Protein AF-A0A932QJI1-F1 (afdb_monomer_lite)

Sequence (47 aa):
MIGMRNKLIHGYFGVNLETVWKTVQEDLPVLVPHVQKALEEVRILEK

Structure (mmCIF, N/CA/C/O backbone):
data_AF-A0A932QJI1-F1
#
_entry.id   AF-A0A932QJI1-F1
#
loop_
_atom_site.group_PDB
_atom_site.id
_atom_site.type_symbol
_atom_site.label_atom_id
_atom_site.label_alt_id
_atom_site.label_comp_id
_atom_site.label_asym_id
_atom_site.label_entity_id
_atom_site.label_seq_id
_atom_site.pdbx_PDB_ins_code
_atom_site.Cartn_x
_atom_site.Cartn_y
_atom_site.Cartn_z
_atom_site.occupancy
_atom_site.B_iso_or_equiv
_atom_site.auth_seq_id
_atom_site.auth_comp_id
_atom_site.auth_asym_id
_atom_site.auth_atom_id
_atom_site.pdbx_PDB_model_num
ATOM 1 N N . MET A 1 1 ? 4.441 -18.795 -2.478 1.00 60.56 1 MET A N 1
ATOM 2 C CA . MET A 1 1 ? 4.040 -17.663 -3.344 1.00 60.56 1 MET A CA 1
ATOM 3 C C . MET A 1 1 ? 5.045 -16.528 -3.171 1.00 60.56 1 MET A C 1
ATOM 5 O O . MET A 1 1 ? 5.312 -16.163 -2.034 1.00 60.56 1 MET A O 1
ATOM 9 N N . ILE A 1 2 ? 5.640 -16.005 -4.250 1.00 77.19 2 ILE A N 1
ATOM 10 C CA . ILE A 1 2 ? 6.553 -14.846 -4.190 1.00 77.19 2 ILE A CA 1
ATOM 11 C C . ILE A 1 2 ? 5.706 -13.570 -4.293 1.00 77.19 2 ILE A C 1
ATOM 13 O O . ILE A 1 2 ? 5.235 -13.224 -5.374 1.00 77.19 2 ILE A O 1
ATOM 17 N N . GLY A 1 3 ? 5.465 -12.909 -3.159 1.00 86.44 3 GLY A N 1
ATOM 18 C CA . GLY A 1 3 ? 4.652 -11.689 -3.077 1.00 86.44 3 GLY A CA 1
ATOM 19 C C . GLY A 1 3 ? 5.427 -10.400 -3.374 1.00 86.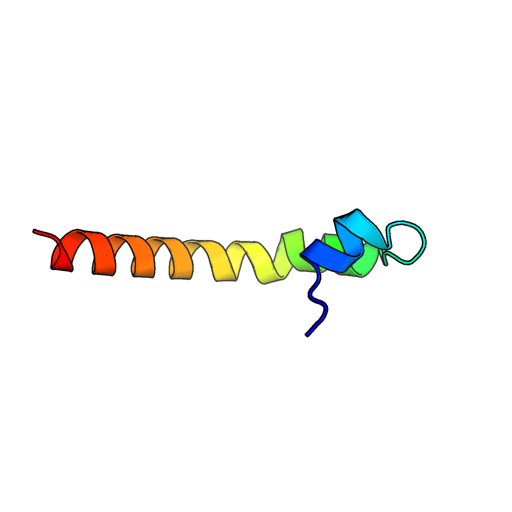44 3 GLY A C 1
ATOM 20 O O . GLY A 1 3 ? 6.656 -10.406 -3.474 1.00 86.44 3 GLY A O 1
ATOM 21 N N . MET A 1 4 ? 4.706 -9.276 -3.461 1.00 90.69 4 MET A N 1
ATOM 22 C CA . MET A 1 4 ? 5.259 -7.955 -3.803 1.00 90.69 4 MET A CA 1
ATOM 23 C C . MET A 1 4 ? 6.460 -7.560 -2.927 1.00 90.69 4 MET A C 1
ATOM 25 O O . MET A 1 4 ? 7.497 -7.190 -3.467 1.00 90.69 4 MET A O 1
ATOM 29 N N . ARG A 1 5 ? 6.384 -7.747 -1.598 1.00 91.94 5 ARG A N 1
ATOM 30 C CA . ARG A 1 5 ? 7.510 -7.500 -0.672 1.00 91.94 5 ARG A CA 1
ATOM 31 C C . ARG A 1 5 ? 8.788 -8.228 -1.097 1.00 91.94 5 ARG A C 1
ATOM 33 O O . ARG A 1 5 ? 9.865 -7.647 -1.071 1.00 91.94 5 ARG A O 1
ATOM 40 N N . ASN A 1 6 ? 8.682 -9.505 -1.467 1.00 92.31 6 ASN A N 1
ATOM 41 C CA . ASN A 1 6 ? 9.852 -10.301 -1.828 1.00 92.31 6 ASN A CA 1
ATOM 42 C C . ASN A 1 6 ? 10.488 -9.787 -3.129 1.00 92.31 6 ASN A C 1
ATOM 44 O O . ASN A 1 6 ? 11.705 -9.639 -3.184 1.00 92.31 6 ASN A O 1
ATOM 48 N N . LYS A 1 7 ? 9.668 -9.418 -4.124 1.00 89.75 7 LYS A N 1
ATOM 49 C CA . LYS A 1 7 ? 10.150 -8.804 -5.371 1.00 89.75 7 LYS A CA 1
ATOM 50 C C . LYS A 1 7 ? 10.814 -7.447 -5.138 1.00 89.75 7 LYS A C 1
ATOM 52 O O . LYS A 1 7 ? 11.862 -7.197 -5.719 1.00 89.75 7 LYS A O 1
ATOM 57 N N . LEU A 1 8 ? 10.254 -6.613 -4.262 1.00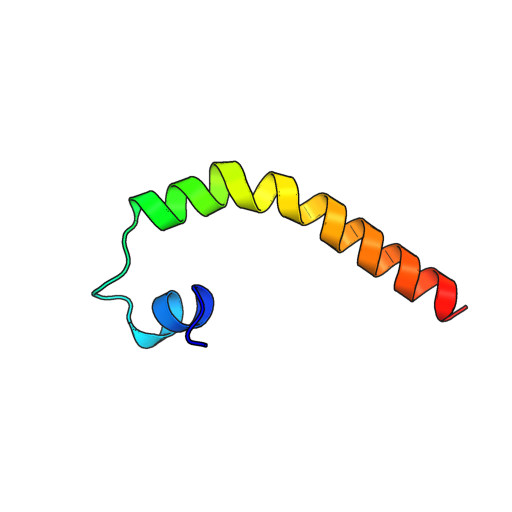 91.69 8 LEU A N 1
ATOM 58 C CA . LEU A 1 8 ? 10.831 -5.307 -3.927 1.00 91.69 8 LEU A CA 1
ATOM 59 C C . LEU A 1 8 ? 12.215 -5.424 -3.267 1.00 91.69 8 LEU A C 1
ATOM 61 O O . LEU A 1 8 ? 13.081 -4.604 -3.540 1.00 91.69 8 LEU A O 1
ATOM 65 N N . ILE A 1 9 ? 12.435 -6.443 -2.429 1.00 92.88 9 ILE A N 1
ATOM 66 C CA . ILE A 1 9 ? 13.696 -6.617 -1.686 1.00 92.88 9 ILE A CA 1
ATOM 67 C C . ILE A 1 9 ? 14.743 -7.389 -2.504 1.00 92.88 9 ILE A C 1
ATOM 69 O O . ILE A 1 9 ? 15.918 -7.035 -2.489 1.00 92.88 9 ILE A O 1
ATOM 73 N N . HIS A 1 10 ? 14.338 -8.445 -3.214 1.00 91.75 10 HIS A N 1
ATOM 74 C CA . HIS A 1 10 ? 15.271 -9.401 -3.828 1.00 91.75 10 HIS A CA 1
ATOM 75 C C . HIS A 1 10 ? 15.300 -9.368 -5.363 1.00 91.75 10 HIS A C 1
ATOM 77 O O . HIS A 1 10 ? 16.193 -9.956 -5.963 1.00 91.75 10 HIS A O 1
ATOM 83 N N . GLY A 1 11 ? 14.350 -8.686 -6.008 1.00 85.50 11 GLY A N 1
ATOM 84 C CA . GLY A 1 11 ? 14.212 -8.614 -7.467 1.00 85.50 11 GLY A CA 1
ATOM 85 C C . GLY A 1 11 ? 14.046 -7.186 -7.981 1.00 85.50 11 GLY A C 1
ATOM 86 O O . GLY A 1 11 ? 13.328 -6.974 -8.956 1.00 85.50 11 GLY A O 1
ATOM 87 N N . TYR A 1 12 ? 14.675 -6.210 -7.317 1.00 84.19 12 TYR A N 1
ATOM 88 C CA . TYR A 1 12 ? 14.440 -4.777 -7.529 1.00 84.19 12 TYR A CA 1
ATOM 89 C C . TYR A 1 12 ? 14.642 -4.313 -8.983 1.00 84.19 12 TYR A C 1
ATOM 91 O O . TYR A 1 12 ? 13.923 -3.429 -9.438 1.00 84.19 12 TYR A O 1
ATOM 99 N N . PHE A 1 13 ? 15.535 -4.954 -9.748 1.00 89.38 13 PHE A N 1
ATOM 100 C CA . PHE A 1 13 ? 15.733 -4.672 -11.178 1.00 89.38 13 PHE A CA 1
ATOM 101 C C . PHE A 1 13 ? 14.489 -4.921 -12.049 1.00 89.38 13 PHE A C 1
ATOM 103 O O . PHE A 1 13 ? 14.369 -4.335 -13.118 1.00 89.38 13 PHE A O 1
ATOM 110 N N . GLY A 1 14 ? 13.575 -5.795 -11.620 1.00 88.00 14 GLY A N 1
ATOM 111 C CA . GLY A 1 14 ? 12.355 -6.145 -12.357 1.00 88.00 14 GLY A CA 1
ATOM 112 C C . GLY A 1 14 ? 11.087 -5.499 -11.799 1.00 88.00 14 GLY A C 1
ATOM 113 O O . GLY A 1 14 ? 9.984 -5.950 -12.112 1.00 88.00 14 GLY A O 1
ATOM 114 N N . VAL A 1 15 ? 11.215 -4.506 -10.917 1.00 92.69 15 VAL A N 1
ATOM 115 C CA . VAL A 1 15 ? 10.062 -3.850 -10.293 1.00 92.69 15 VAL A CA 1
ATOM 116 C C . VAL A 1 15 ? 9.401 -2.894 -11.281 1.00 92.69 15 VAL A C 1
ATOM 118 O O . VAL A 1 15 ? 10.027 -1.971 -11.793 1.00 92.69 15 VAL A O 1
ATOM 121 N N . ASN A 1 16 ? 8.100 -3.082 -11.502 1.00 94.44 16 ASN A N 1
ATOM 122 C CA . ASN A 1 16 ? 7.283 -2.115 -12.222 1.00 94.44 16 ASN A CA 1
ATOM 123 C C . ASN A 1 16 ? 6.859 -0.987 -11.263 1.00 94.44 16 ASN A C 1
ATOM 125 O O . ASN A 1 16 ? 6.038 -1.199 -10.368 1.00 94.44 16 ASN A O 1
ATOM 129 N N . LEU A 1 17 ? 7.417 0.211 -11.459 1.00 95.44 17 LEU A N 1
ATOM 130 C CA . LEU A 1 17 ? 7.138 1.379 -10.618 1.00 95.44 17 LEU A CA 1
ATOM 131 C C . LEU A 1 17 ? 5.697 1.883 -10.739 1.00 95.44 17 LEU A C 1
ATOM 133 O O . LEU A 1 17 ? 5.155 2.367 -9.752 1.00 95.44 17 LEU A O 1
ATOM 137 N N . GLU A 1 18 ? 5.052 1.734 -11.898 1.00 97.44 18 GLU A N 1
ATOM 138 C CA . GLU A 1 18 ? 3.640 2.091 -12.063 1.00 97.44 18 GLU A CA 1
ATOM 139 C C . GLU A 1 18 ? 2.754 1.196 -11.193 1.00 97.44 18 GLU A C 1
ATOM 141 O O . GLU A 1 18 ? 1.845 1.680 -10.524 1.00 97.44 18 GLU A O 1
ATOM 146 N N . THR A 1 19 ? 3.054 -0.105 -11.138 1.00 95.94 19 THR A N 1
ATOM 147 C CA . THR A 1 19 ? 2.354 -1.036 -10.246 1.00 95.94 19 THR A CA 1
ATOM 148 C C . THR A 1 19 ? 2.546 -0.650 -8.782 1.00 95.94 19 THR A C 1
ATOM 150 O O . THR A 1 19 ? 1.578 -0.622 -8.033 1.00 95.94 19 THR A O 1
ATOM 153 N N . VAL A 1 20 ? 3.771 -0.313 -8.369 1.00 9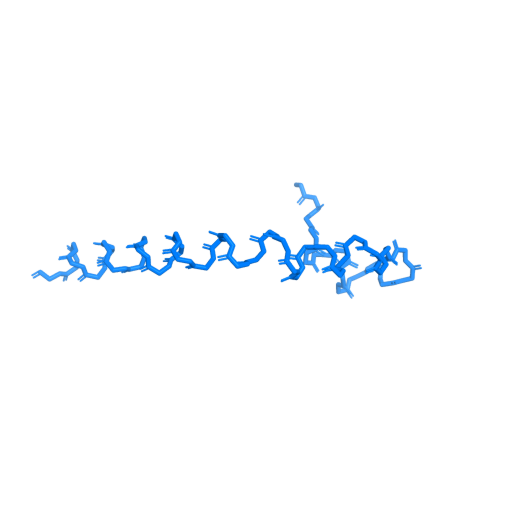6.12 20 VAL A N 1
ATOM 154 C CA . VAL A 1 20 ? 4.033 0.139 -6.992 1.00 96.12 20 VAL A CA 1
ATOM 155 C C . VAL A 1 20 ? 3.263 1.422 -6.685 1.00 96.12 20 VAL A C 1
ATOM 157 O O . VAL A 1 20 ? 2.643 1.521 -5.630 1.00 96.12 20 VAL A O 1
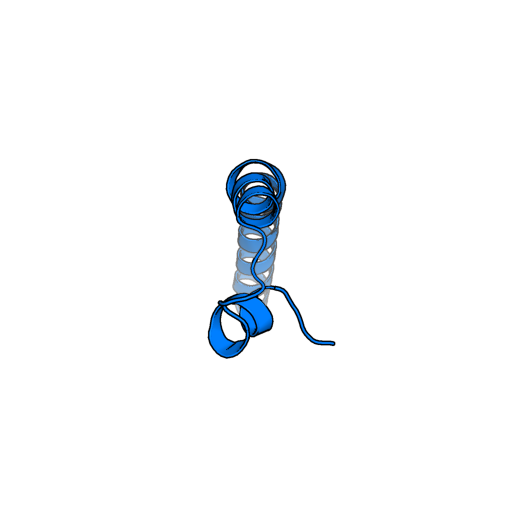ATOM 160 N N . TRP A 1 21 ? 3.266 2.383 -7.609 1.00 97.81 21 TRP A N 1
ATOM 161 C CA . TRP A 1 21 ? 2.561 3.648 -7.442 1.00 97.81 21 TRP A CA 1
ATOM 162 C C . TRP A 1 21 ? 1.051 3.448 -7.292 1.00 97.81 21 TRP A C 1
ATOM 164 O O . TRP A 1 21 ? 0.469 3.957 -6.336 1.00 97.81 21 TRP A O 1
ATOM 174 N N . LYS A 1 22 ? 0.431 2.644 -8.166 1.00 98.12 22 LYS A N 1
ATOM 175 C CA . LYS A 1 22 ? -0.993 2.288 -8.060 1.00 98.12 22 LYS A CA 1
ATOM 176 C C . LYS A 1 22 ? -1.300 1.592 -6.743 1.00 98.12 22 LYS A C 1
ATOM 178 O O . LYS A 1 22 ? -2.217 2.003 -6.049 1.00 98.12 22 LYS A O 1
ATOM 183 N N . THR A 1 23 ? -0.485 0.626 -6.323 1.00 96.81 23 THR A N 1
ATOM 184 C CA . THR A 1 23 ? -0.704 -0.052 -5.039 1.00 96.81 23 THR A CA 1
ATOM 185 C C . THR A 1 23 ? -0.624 0.900 -3.847 1.00 96.81 23 THR A C 1
ATOM 187 O O . THR A 1 23 ? -1.397 0.759 -2.903 1.00 96.81 23 THR A O 1
ATOM 190 N N . VAL A 1 24 ? 0.254 1.904 -3.877 1.00 97.25 24 VAL A N 1
ATOM 191 C CA . VAL A 1 24 ? 0.320 2.919 -2.814 1.00 97.25 24 VAL A CA 1
ATOM 192 C C . VAL A 1 24 ? -0.9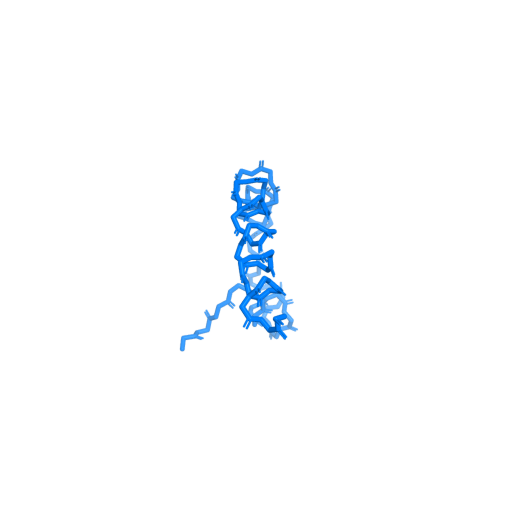01 3.845 -2.820 1.00 97.25 24 VAL A C 1
ATOM 194 O O . VAL A 1 24 ? -1.373 4.212 -1.748 1.00 97.25 24 VAL A O 1
ATOM 197 N N . GLN A 1 25 ? -1.404 4.230 -3.995 1.00 98.31 25 GLN A N 1
ATOM 198 C CA . GLN A 1 25 ? -2.493 5.207 -4.131 1.00 98.31 25 GLN A CA 1
ATOM 199 C C . GLN A 1 25 ? -3.896 4.588 -4.045 1.00 98.31 25 GLN A C 1
ATOM 201 O O . GLN A 1 25 ? -4.822 5.242 -3.578 1.00 98.31 25 GLN A O 1
ATOM 206 N N . GLU A 1 26 ? -4.064 3.345 -4.490 1.00 98.06 26 GLU A N 1
ATOM 207 C CA . GLU A 1 26 ? -5.371 2.710 -4.691 1.00 98.06 26 GLU A CA 1
ATOM 208 C C . GLU A 1 26 ? -5.592 1.563 -3.696 1.00 98.06 26 GLU A C 1
ATOM 210 O O . GLU A 1 26 ? -6.584 1.556 -2.968 1.00 98.06 26 GLU A O 1
ATOM 215 N N . ASP A 1 27 ? -4.645 0.624 -3.601 1.00 97.31 27 ASP A N 1
ATOM 216 C CA . ASP A 1 27 ? -4.826 -0.589 -2.791 1.00 97.31 27 ASP A CA 1
ATOM 217 C C . ASP A 1 27 ? -4.589 -0.328 -1.295 1.00 97.31 27 ASP A C 1
ATOM 219 O O . ASP A 1 27 ? -5.354 -0.766 -0.430 1.00 97.31 27 ASP A O 1
ATOM 223 N N . LEU A 1 28 ? -3.504 0.382 -0.965 1.00 97.25 28 LEU A N 1
ATOM 224 C CA . LEU A 1 28 ? -3.073 0.578 0.417 1.00 97.25 28 LEU A CA 1
ATOM 225 C C . LEU A 1 28 ? -4.083 1.390 1.252 1.00 97.25 28 LEU A C 1
ATOM 227 O O . LEU A 1 28 ? -4.371 0.958 2.372 1.00 97.25 28 LEU A O 1
ATOM 231 N N . PRO A 1 29 ? -4.683 2.494 0.755 1.00 98.12 29 PRO A N 1
ATOM 232 C CA . PRO A 1 29 ? -5.682 3.245 1.519 1.00 98.12 29 PRO A CA 1
ATOM 233 C C . PRO A 1 29 ? -6.936 2.428 1.839 1.00 98.12 29 PRO A C 1
ATOM 235 O O . PRO A 1 29 ? -7.535 2.624 2.893 1.00 98.12 29 PRO A O 1
ATOM 238 N N . VAL A 1 30 ? -7.310 1.483 0.970 1.00 97.56 30 VAL A N 1
ATOM 239 C CA . VAL A 1 30 ? -8.434 0.564 1.205 1.00 97.56 30 VAL A CA 1
ATOM 240 C C . VAL A 1 30 ? -8.056 -0.524 2.213 1.00 97.56 30 VAL A C 1
ATOM 242 O O . VAL A 1 30 ? -8.886 -0.946 3.017 1.00 97.56 30 VAL A O 1
ATOM 245 N N . LEU A 1 31 ? -6.804 -0.984 2.211 1.00 97.69 31 LEU A N 1
ATOM 246 C CA . LEU A 1 31 ? -6.342 -2.048 3.102 1.00 97.69 31 LEU A CA 1
ATOM 247 C C . LEU A 1 31 ? -6.164 -1.587 4.558 1.00 97.69 31 LEU A C 1
ATOM 249 O O . LEU A 1 31 ? -6.504 -2.332 5.479 1.00 97.69 31 LEU A O 1
ATOM 253 N N . VAL A 1 32 ? -5.630 -0.382 4.780 1.00 97.50 32 VAL A N 1
ATOM 254 C CA . VAL A 1 32 ? -5.255 0.107 6.122 1.00 97.50 32 VAL A CA 1
ATOM 255 C C . VAL A 1 32 ? -6.413 0.055 7.137 1.00 97.50 32 VAL A C 1
ATOM 257 O O . VAL A 1 32 ? -6.205 -0.521 8.209 1.00 97.50 32 VAL A O 1
ATOM 260 N N . PRO A 1 33 ? -7.631 0.553 6.839 1.00 98.06 33 PRO A N 1
ATOM 261 C CA . PRO A 1 33 ? -8.746 0.501 7.786 1.00 98.06 33 PRO A CA 1
ATOM 262 C C . PRO A 1 33 ? -9.150 -0.928 8.165 1.00 98.06 33 PRO A C 1
ATOM 264 O O . PRO A 1 33 ? -9.493 -1.193 9.316 1.00 98.06 33 PRO A O 1
ATOM 267 N N . HIS A 1 34 ? -9.073 -1.874 7.222 1.00 98.12 34 HIS A N 1
ATOM 268 C CA . HIS A 1 34 ? -9.383 -3.280 7.488 1.00 98.12 34 HIS A CA 1
ATOM 269 C C . HIS A 1 34 ? -8.369 -3.912 8.442 1.00 98.12 34 HIS A C 1
ATOM 271 O O . HIS A 1 34 ? -8.758 -4.624 9.367 1.00 98.12 34 HIS A O 1
ATOM 277 N N . VAL A 1 35 ? -7.079 -3.619 8.257 1.00 97.75 35 VAL A N 1
ATOM 278 C CA . VAL A 1 35 ? -6.024 -4.097 9.162 1.00 97.75 35 VAL A CA 1
ATOM 279 C C . VAL A 1 35 ? -6.198 -3.497 10.555 1.00 97.75 35 VAL A C 1
ATOM 281 O O . VAL A 1 35 ? -6.117 -4.221 11.542 1.00 97.75 35 VAL A O 1
ATOM 284 N N . GLN A 1 36 ? -6.490 -2.198 10.651 1.00 97.88 36 GLN A N 1
ATOM 285 C CA . GLN A 1 36 ? -6.755 -1.542 11.935 1.00 97.88 36 GLN A CA 1
ATOM 286 C C . GLN A 1 36 ? -7.947 -2.168 12.663 1.00 97.88 36 GLN A C 1
ATOM 288 O O . GLN A 1 36 ? -7.859 -2.436 13.859 1.00 97.88 36 GLN A O 1
ATOM 293 N N . LYS A 1 37 ? -9.035 -2.457 11.940 1.00 97.56 37 LYS A N 1
ATOM 294 C CA . LYS A 1 37 ? -10.204 -3.138 12.500 1.00 97.56 37 LYS A CA 1
ATOM 295 C C . LYS A 1 37 ? -9.852 -4.533 13.021 1.00 97.56 37 LYS A C 1
ATOM 297 O O . LYS A 1 37 ? -10.190 -4.851 14.154 1.00 97.56 37 LYS A O 1
ATOM 302 N N . ALA A 1 38 ? -9.135 -5.332 12.232 1.00 97.12 38 ALA A N 1
ATOM 303 C CA . ALA A 1 38 ? -8.721 -6.671 12.644 1.00 97.12 38 ALA A CA 1
ATOM 304 C C . ALA A 1 38 ? -7.822 -6.641 13.895 1.00 97.12 38 ALA A C 1
ATOM 306 O O . ALA A 1 38 ? -7.973 -7.470 14.787 1.00 97.12 38 ALA A O 1
ATOM 307 N N . LEU A 1 39 ? -6.913 -5.664 13.994 1.00 97.06 39 LEU A N 1
ATOM 308 C CA . LEU A 1 39 ? -6.071 -5.481 15.181 1.00 97.06 39 LEU A CA 1
ATOM 309 C C . LEU A 1 39 ? -6.890 -5.110 16.422 1.00 97.06 39 LEU A C 1
ATOM 311 O O . LEU A 1 39 ? -6.600 -5.597 17.512 1.00 97.06 39 LEU A O 1
ATOM 315 N N . GLU A 1 40 ? -7.912 -4.270 16.265 1.00 97.06 40 GLU A N 1
ATOM 316 C CA . GLU A 1 40 ? -8.808 -3.920 17.366 1.00 97.06 40 GLU A CA 1
ATOM 317 C C . GLU A 1 40 ? -9.621 -5.127 17.845 1.00 97.06 40 GLU A C 1
ATOM 319 O O . GLU A 1 40 ? -9.734 -5.348 19.047 1.00 97.06 40 GLU A O 1
ATOM 324 N N . GLU A 1 41 ? -10.138 -5.938 16.920 1.00 96.31 41 GLU A N 1
ATOM 325 C CA . GLU A 1 41 ? -10.865 -7.168 17.247 1.00 96.31 41 GLU A CA 1
ATOM 326 C C . GLU A 1 41 ? -9.988 -8.141 18.043 1.00 96.31 41 GLU A C 1
ATOM 328 O O . GLU A 1 41 ? -10.410 -8.627 19.090 1.00 96.31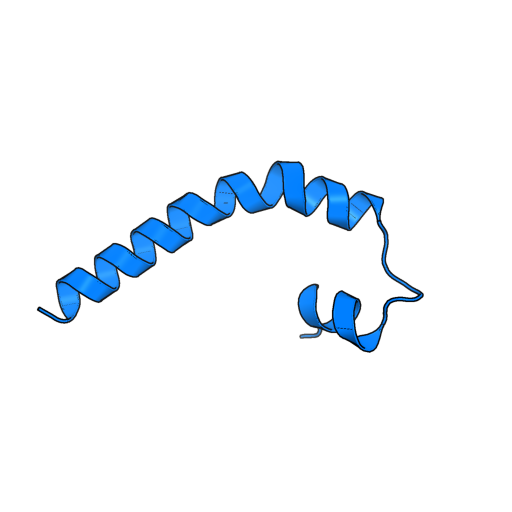 41 GLU A O 1
ATOM 333 N N . VAL A 1 42 ? -8.742 -8.363 17.611 1.00 95.38 42 VAL A N 1
ATOM 334 C CA . VAL A 1 42 ? -7.783 -9.199 18.355 1.00 95.38 42 VAL A CA 1
ATOM 335 C C . VAL A 1 42 ? -7.522 -8.626 19.750 1.00 95.38 42 VAL A C 1
ATOM 337 O O . VAL A 1 42 ? -7.584 -9.359 20.733 1.00 95.38 42 VAL A O 1
ATOM 340 N N . ARG A 1 43 ? -7.317 -7.309 19.866 1.00 94.06 43 ARG A N 1
ATOM 341 C CA . ARG A 1 43 ? -7.075 -6.635 21.152 1.00 94.06 43 ARG A CA 1
ATOM 342 C C . ARG A 1 43 ? -8.249 -6.752 22.127 1.00 94.06 43 ARG A C 1
ATOM 344 O O . ARG A 1 43 ? -8.032 -6.753 23.337 1.00 94.06 43 ARG A O 1
ATOM 351 N N . ILE A 1 44 ? -9.482 -6.793 21.624 1.00 90.56 44 ILE A N 1
ATOM 352 C CA . ILE A 1 44 ? -10.680 -6.992 22.449 1.00 90.56 44 ILE A CA 1
ATOM 353 C C . ILE A 1 44 ? -10.755 -8.438 22.950 1.00 90.56 44 ILE A C 1
ATOM 355 O O . ILE A 1 44 ? -11.126 -8.644 24.097 1.00 90.56 44 ILE A O 1
ATOM 359 N N . LEU A 1 45 ? -10.386 -9.421 22.123 1.00 83.50 45 LEU A N 1
ATOM 360 C CA . LEU A 1 45 ? -10.421 -10.843 22.489 1.00 83.50 45 LEU A CA 1
ATOM 361 C C . LEU A 1 45 ? -9.354 -11.244 23.520 1.00 83.50 45 LEU A C 1
ATOM 363 O O . LEU A 1 45 ? -9.517 -12.253 24.200 1.00 83.50 45 LEU A O 1
ATOM 367 N N . GLU A 1 46 ? -8.265 -10.482 23.625 1.00 77.62 46 GLU A N 1
ATOM 368 C CA . GLU A 1 46 ? -7.193 -10.705 24.606 1.00 77.62 46 GLU A CA 1
ATOM 369 C C . GLU A 1 46 ? -7.473 -10.082 25.991 1.00 77.62 46 GLU A C 1
ATOM 371 O O . GLU A 1 46 ? -6.666 -10.255 26.907 1.00 77.62 46 GLU A O 1
ATOM 376 N N . LYS A 1 47 ? -8.585 -9.351 26.153 1.00 60.53 47 LYS A N 1
ATOM 377 C CA . LYS A 1 47 ? -9.030 -8.765 27.428 1.00 60.53 47 LYS A CA 1
ATOM 378 C C . LYS A 1 47 ? -10.110 -9.604 28.097 1.00 60.53 47 LYS A C 1
ATOM 380 O O . LYS A 1 47 ? -10.061 -9.672 29.345 1.00 60.53 47 LYS A O 1
#

Radius of gyration: 14.91 Å; chains: 1; bounding box: 27×23×40 Å

Foldseek 3Di:
DCDPVNCVVPVVVPDDVVVVVCCVVPVVVVVVVVVVVVVVVVVVVVD

Secondary structure (DSSP, 8-state):
---HHHHHHH-GGG--HHHHHHIIIIIHHHHHHHHHHHHHHHHHHT-

pLDDT: mean 92.23, std 8.49, range [60.53, 98.31]